Protein AF-A0A1E7NC83-F1 (afdb_monomer_lite)

pLDDT: mean 73.0, std 22.64, range [31.0, 98.38]

InterPro domains:
  IPR000209 Peptidase S8/S53 domain [PF00082] (1-55)
  IPR036852 Peptidase S8/S53 domain superfamily [G3DSA:3.40.50.200] (1-66)
  IPR036852 Peptidase S8/S53 domain superfamily [SSF52743] (1-64)

Foldseek 3Di:
DDDVVVLVVVLVVLLVVLCVLQVPAAPQLSQVLQLVQADADPVPDDPDDPPAHSHRGDSVSSNDDDCCSRVDDRDNPCCPPPVNPDDPDPDPDPPPPVDPPDDDDDDDDDDDDDDDDDCPVVVVVVVVVVVVVVVVVVVVVVVVVVVVVPDDDDDDDDD

Organism: Kitasatospora aureofaciens (NCBI:txid1894)

Secondary structure (DSSP, 8-state):
--SHHHHHHHHHHHHHHHHHH-TT--HHHHHHHHHHHPBPPTT---SSBTTTBT-B--HHHHHS--HHHHTS--S-TTTTSGGGG------SS--------PPPPPP--------TTSSHHHHHHHHHHHHHHHHHHHHHHHHHHHHTT------PPP-

Radius of gyration: 27.22 Å; chains: 1; bounding box: 58×79×66 Å

Sequence (159 aa):
MSGTSDATAYVSATAALIRSKYPNLSAGQVINRMIKSATPPANGTVVPNNHYGYGTVSPAKALDPNPAVDNGPKDNPLAKRPESKGTPHIDEDSDATDQPSVAPEAASGSGGGSDDTGQVIAAVAAGAVVLGASVAAVVTARRRKRAAAAVPPYGGPGQ

Structure (mmCIF, N/CA/C/O backbone):
data_AF-A0A1E7NC83-F1
#
_entry.id   AF-A0A1E7NC83-F1
#
loop_
_atom_site.group_PDB
_atom_site.id
_atom_site.type_symbol
_atom_site.label_atom_id
_atom_site.label_alt_id
_atom_site.label_comp_id
_atom_site.label_asym_id
_atom_site.label_entity_id
_atom_site.label_seq_id
_atom_site.pdbx_PDB_ins_code
_atom_site.Cartn_x
_atom_site.Cartn_y
_atom_site.Cartn_z
_atom_site.occupancy
_atom_site.B_iso_or_equiv
_atom_site.auth_seq_id
_atom_site.auth_comp_id
_atom_site.auth_asym_id
_atom_site.auth_atom_id
_atom_site.pdbx_PDB_model_num
ATOM 1 N N . MET A 1 1 ? -11.945 -6.395 -18.209 1.00 52.84 1 MET A N 1
ATOM 2 C CA . MET A 1 1 ? -11.584 -5.380 -17.202 1.00 52.84 1 MET A CA 1
ATOM 3 C C . MET A 1 1 ? -10.102 -5.539 -16.961 1.00 52.84 1 MET A C 1
ATOM 5 O O . MET A 1 1 ? -9.679 -6.549 -16.413 1.00 52.84 1 MET A O 1
ATOM 9 N N . SER A 1 2 ? -9.319 -4.682 -17.598 1.00 66.19 2 SER A N 1
ATOM 10 C CA . SER A 1 2 ? -7.863 -4.760 -17.595 1.00 66.19 2 SER A CA 1
ATOM 11 C C . SER A 1 2 ? -7.357 -3.371 -17.950 1.00 66.19 2 SER A C 1
ATOM 13 O O . SER A 1 2 ? -7.373 -2.983 -19.115 1.00 66.19 2 SER A O 1
ATOM 15 N N . GLY A 1 3 ? -6.999 -2.602 -16.926 1.00 83.94 3 GLY A N 1
ATOM 16 C CA . GLY A 1 3 ? -6.535 -1.226 -17.058 1.00 83.94 3 GLY A CA 1
ATOM 17 C C . GLY A 1 3 ? -6.003 -0.684 -15.734 1.00 83.94 3 GLY A C 1
ATOM 18 O O . GLY A 1 3 ? -6.209 -1.273 -14.671 1.00 83.94 3 GLY A O 1
ATOM 19 N N . THR A 1 4 ? -5.313 0.453 -15.788 1.00 87.38 4 THR A N 1
ATOM 20 C CA . THR A 1 4 ? -4.756 1.127 -14.602 1.00 87.38 4 THR A CA 1
ATOM 21 C C . THR A 1 4 ? -5.839 1.615 -13.634 1.00 87.38 4 THR A C 1
ATOM 23 O O . THR A 1 4 ? -5.553 1.791 -12.450 1.00 87.38 4 THR A O 1
ATOM 26 N N . SER A 1 5 ? -7.087 1.756 -14.089 1.00 91.44 5 SER A N 1
ATOM 27 C CA . SER A 1 5 ? -8.250 2.077 -13.252 1.00 91.44 5 SER A CA 1
ATOM 28 C C . SER A 1 5 ? -8.534 0.989 -12.212 1.00 91.44 5 SER A C 1
ATOM 30 O O . SER A 1 5 ? -8.658 1.297 -11.027 1.00 91.44 5 SER A O 1
ATOM 32 N N . ASP A 1 6 ? -8.534 -0.287 -12.615 1.00 90.44 6 ASP A N 1
ATOM 33 C CA . ASP A 1 6 ? -8.734 -1.411 -11.688 1.00 90.44 6 ASP A CA 1
ATOM 34 C C . ASP A 1 6 ? -7.592 -1.459 -10.661 1.00 90.44 6 ASP A C 1
ATOM 36 O O . ASP A 1 6 ? -7.820 -1.592 -9.459 1.00 90.44 6 ASP A O 1
ATOM 40 N N . ALA A 1 7 ? -6.346 -1.266 -11.115 1.00 91.50 7 ALA A N 1
ATOM 41 C CA . ALA A 1 7 ? -5.183 -1.186 -10.231 1.00 91.50 7 ALA A CA 1
ATOM 42 C C . ALA A 1 7 ? -5.302 -0.025 -9.228 1.00 91.50 7 ALA A C 1
ATOM 44 O O . ALA A 1 7 ? -5.014 -0.199 -8.042 1.00 91.50 7 ALA A O 1
ATOM 45 N N . THR A 1 8 ? -5.779 1.137 -9.678 1.00 94.31 8 THR A N 1
ATOM 46 C CA . THR A 1 8 ? -6.029 2.305 -8.822 1.00 94.31 8 THR A CA 1
ATOM 47 C C . THR A 1 8 ? -7.054 1.989 -7.738 1.00 94.31 8 THR A C 1
ATOM 49 O O . THR A 1 8 ? -6.835 2.340 -6.578 1.00 94.31 8 THR A O 1
ATOM 52 N N . ALA A 1 9 ? -8.129 1.267 -8.067 1.00 94.56 9 ALA A N 1
ATOM 53 C CA . ALA A 1 9 ? -9.117 0.839 -7.080 1.00 94.56 9 ALA A CA 1
ATOM 54 C C . ALA A 1 9 ? -8.486 -0.040 -5.981 1.00 94.56 9 ALA A C 1
ATOM 56 O O . ALA A 1 9 ? -8.694 0.217 -4.793 1.00 94.56 9 ALA A O 1
ATOM 57 N N . TYR A 1 10 ? -7.638 -1.011 -6.347 1.00 95.19 10 TYR A N 1
ATOM 58 C CA . TYR A 1 10 ? -6.921 -1.853 -5.374 1.00 95.19 10 TYR A CA 1
ATOM 59 C C . TYR A 1 10 ? -5.955 -1.059 -4.483 1.00 95.19 10 TYR A C 1
ATOM 61 O O . TYR A 1 10 ? -5.874 -1.290 -3.271 1.00 95.19 10 TYR A O 1
ATOM 69 N N . VAL A 1 11 ? -5.218 -0.112 -5.063 1.00 96.50 11 VAL A N 1
ATOM 70 C CA . VAL A 1 11 ? -4.290 0.761 -4.329 1.00 96.50 11 VAL A CA 1
ATOM 71 C C . VAL A 1 11 ? -5.059 1.648 -3.342 1.00 96.50 11 VAL A C 1
ATOM 73 O O . VAL A 1 11 ? -4.684 1.714 -2.169 1.00 96.50 11 VAL A O 1
ATOM 76 N N . SER A 1 12 ? -6.173 2.248 -3.765 1.00 97.44 12 SER A N 1
ATOM 77 C CA . SER A 1 12 ? -7.044 3.071 -2.914 1.00 97.44 12 SER A CA 1
ATOM 78 C C . SER A 1 12 ? -7.675 2.270 -1.775 1.00 97.44 12 SER A C 1
ATOM 80 O O . SER A 1 12 ? -7.647 2.709 -0.624 1.00 97.44 12 SER A O 1
ATOM 82 N N . ALA A 1 13 ? -8.162 1.057 -2.055 1.00 97.62 13 ALA A N 1
ATOM 83 C CA . ALA A 1 13 ? -8.666 0.149 -1.026 1.00 97.62 13 ALA A CA 1
ATOM 84 C C . ALA A 1 13 ? -7.579 -0.185 0.009 1.00 97.62 13 ALA A C 1
ATOM 86 O O . ALA A 1 13 ? -7.826 -0.167 1.215 1.00 97.62 13 ALA A O 1
ATOM 87 N N . THR A 1 14 ? -6.343 -0.414 -0.441 1.00 98.00 14 THR A N 1
ATOM 88 C CA . THR A 1 14 ? -5.207 -0.665 0.455 1.00 98.00 14 THR A CA 1
ATOM 89 C C . THR A 1 14 ? -4.900 0.545 1.337 1.00 98.00 14 THR A C 1
ATOM 91 O O . THR A 1 14 ? -4.715 0.395 2.545 1.00 98.00 14 THR A O 1
ATOM 94 N N . ALA A 1 15 ? -4.885 1.752 0.768 1.00 98.06 15 ALA A N 1
ATOM 95 C CA . ALA A 1 15 ? -4.681 2.981 1.531 1.00 98.06 15 ALA A CA 1
ATOM 96 C C . ALA A 1 15 ? -5.776 3.179 2.596 1.00 98.06 15 ALA A C 1
ATOM 98 O O . ALA A 1 15 ? -5.470 3.543 3.735 1.00 98.06 15 ALA A O 1
ATOM 99 N N . ALA A 1 16 ? -7.033 2.874 2.259 1.00 98.38 16 ALA A N 1
ATOM 100 C CA . ALA A 1 16 ? -8.150 2.916 3.200 1.00 98.38 16 ALA A CA 1
ATOM 101 C C . ALA A 1 16 ? -7.972 1.914 4.354 1.00 98.38 16 ALA A C 1
ATOM 103 O O . ALA A 1 16 ? -8.149 2.282 5.515 1.00 98.38 16 ALA A O 1
ATOM 104 N N . LEU A 1 17 ? -7.539 0.680 4.064 1.00 98.19 17 LEU A N 1
ATOM 105 C CA . LEU A 1 17 ? -7.242 -0.328 5.090 1.00 98.19 17 LEU A CA 1
ATOM 106 C C . LEU A 1 17 ? -6.129 0.127 6.041 1.00 98.19 17 LEU A C 1
ATOM 108 O O . LEU A 1 17 ? -6.264 0.003 7.260 1.00 98.19 17 LEU A O 1
ATOM 112 N N . ILE A 1 18 ? -5.044 0.693 5.504 1.00 97.88 18 ILE A N 1
ATOM 113 C CA . ILE A 1 18 ? -3.952 1.240 6.320 1.00 97.88 18 ILE A CA 1
ATOM 114 C C . ILE A 1 18 ? -4.487 2.347 7.225 1.00 97.88 18 ILE A C 1
ATOM 116 O O . ILE A 1 18 ? -4.222 2.328 8.424 1.00 97.88 18 ILE A O 1
ATOM 120 N N . ARG A 1 19 ? -5.270 3.284 6.681 1.00 97.62 19 ARG A N 1
ATOM 121 C CA . ARG A 1 19 ? -5.822 4.403 7.452 1.00 97.62 19 ARG A CA 1
ATOM 122 C C . ARG A 1 19 ? -6.832 3.947 8.507 1.00 97.62 19 ARG A C 1
ATOM 124 O O . ARG A 1 19 ? -6.890 4.544 9.575 1.00 97.62 19 ARG A O 1
ATOM 131 N N . SER A 1 20 ? -7.567 2.864 8.252 1.00 98.00 20 SER A N 1
ATOM 132 C CA . SER A 1 20 ? -8.463 2.247 9.235 1.00 98.00 20 SER A CA 1
ATOM 133 C C . SER A 1 20 ? -7.704 1.604 10.398 1.00 98.00 20 SER A C 1
ATOM 135 O O . SER A 1 20 ? -8.149 1.718 11.537 1.00 98.00 20 SER A O 1
ATOM 137 N N . LYS A 1 21 ? -6.576 0.931 10.136 1.00 97.50 21 LYS A N 1
ATOM 138 C CA . LYS A 1 21 ? -5.764 0.285 11.184 1.00 97.50 21 LYS A CA 1
ATOM 139 C C . LYS A 1 21 ? -4.854 1.274 11.920 1.00 97.50 21 LYS A C 1
ATOM 141 O O . LYS A 1 21 ? -4.589 1.102 13.107 1.00 97.50 21 LYS A O 1
ATOM 146 N N . TYR A 1 22 ? -4.385 2.302 11.220 1.00 97.00 22 TYR A N 1
ATOM 147 C CA . TYR A 1 22 ? -3.428 3.290 11.707 1.00 97.00 22 TYR A CA 1
ATOM 148 C C . TYR A 1 22 ? -3.961 4.720 11.498 1.00 97.00 22 TYR A C 1
ATOM 150 O O . TYR A 1 22 ? -3.440 5.465 10.663 1.00 97.00 22 TYR A O 1
ATOM 158 N N . PRO A 1 23 ? -4.991 5.139 12.258 1.00 96.88 23 PRO A N 1
ATOM 159 C CA . PRO A 1 23 ? -5.713 6.394 12.013 1.00 96.88 23 PRO A CA 1
ATOM 160 C C . PRO A 1 23 ? -4.872 7.660 12.224 1.00 96.88 23 PRO A C 1
ATOM 162 O O . PRO A 1 23 ? -5.201 8.712 11.683 1.00 96.88 23 PRO A O 1
ATOM 165 N N . ASN A 1 24 ? -3.777 7.559 12.980 1.00 96.00 24 ASN A N 1
ATOM 166 C CA . ASN A 1 24 ? -2.908 8.689 13.316 1.00 96.00 24 ASN A CA 1
ATOM 167 C C . ASN A 1 24 ? -1.775 8.921 12.301 1.00 96.00 24 ASN A C 1
ATOM 169 O O . ASN A 1 24 ? -1.008 9.872 12.458 1.00 96.00 24 ASN A O 1
ATOM 173 N N . LEU A 1 25 ? -1.628 8.058 11.289 1.00 97.00 25 LEU A N 1
ATOM 174 C CA . LEU A 1 25 ? -0.599 8.242 10.268 1.00 97.00 25 LEU A CA 1
ATOM 175 C C . LEU A 1 25 ? -0.954 9.405 9.343 1.00 97.00 25 LEU A C 1
ATOM 177 O O . LEU A 1 25 ? -2.081 9.546 8.869 1.00 97.00 25 LEU A O 1
ATOM 181 N N . SER A 1 26 ? 0.054 10.215 9.035 1.00 97.44 26 SER A N 1
ATOM 182 C CA . SER A 1 26 ? -0.031 11.214 7.970 1.00 97.44 26 SER A CA 1
ATOM 183 C C . SER A 1 26 ? -0.135 10.556 6.589 1.00 97.44 26 SER A C 1
ATOM 185 O O . SER A 1 26 ? 0.277 9.411 6.391 1.00 97.44 26 SER A O 1
ATOM 187 N N . ALA A 1 27 ? -0.615 11.305 5.592 1.00 96.81 27 ALA A N 1
ATOM 188 C CA . ALA A 1 27 ? -0.671 10.823 4.211 1.00 96.81 27 ALA A CA 1
ATOM 189 C C . ALA A 1 27 ? 0.715 10.405 3.679 1.00 96.81 27 ALA A C 1
ATOM 191 O O . ALA A 1 27 ? 0.830 9.374 3.020 1.00 96.81 27 ALA A O 1
ATOM 192 N N . GLY A 1 28 ? 1.778 11.149 4.015 1.00 96.88 28 GLY A N 1
ATOM 193 C CA . GLY A 1 28 ? 3.144 10.789 3.631 1.00 96.88 28 GLY A CA 1
ATOM 194 C C . GLY A 1 28 ? 3.612 9.475 4.255 1.00 96.88 28 GLY A C 1
ATOM 195 O O . GLY A 1 28 ? 4.221 8.655 3.568 1.00 96.88 28 GLY A O 1
ATOM 196 N N . GLN A 1 29 ? 3.241 9.209 5.511 1.00 97.62 29 GLN A N 1
ATOM 197 C CA . GLN A 1 29 ? 3.519 7.928 6.167 1.00 97.62 29 GLN A CA 1
ATOM 198 C C . GLN A 1 29 ? 2.723 6.773 5.552 1.00 97.62 29 GLN A C 1
ATOM 200 O O . GLN A 1 29 ? 3.292 5.704 5.348 1.00 97.62 29 GLN A O 1
ATOM 205 N N . VAL A 1 30 ? 1.451 6.979 5.187 1.00 97.88 30 VAL A N 1
ATOM 206 C CA . VAL A 1 30 ? 0.654 5.968 4.464 1.00 97.88 30 VAL A CA 1
ATOM 207 C C . VAL A 1 30 ? 1.312 5.622 3.124 1.00 97.88 30 VAL A C 1
ATOM 209 O O . VAL A 1 30 ? 1.528 4.446 2.832 1.00 97.88 30 VAL A O 1
ATOM 212 N N . ILE A 1 31 ? 1.719 6.631 2.347 1.00 96.88 31 ILE A N 1
ATOM 213 C CA . ILE A 1 31 ? 2.432 6.443 1.074 1.00 96.88 31 ILE A CA 1
ATOM 214 C C . ILE A 1 31 ? 3.749 5.687 1.298 1.00 96.88 31 ILE A C 1
ATOM 216 O O . ILE A 1 31 ? 4.024 4.698 0.619 1.00 96.88 31 ILE A O 1
ATOM 220 N N . ASN A 1 32 ? 4.554 6.104 2.278 1.00 96.88 32 ASN A N 1
ATOM 221 C CA . ASN A 1 32 ? 5.828 5.458 2.594 1.00 96.88 32 ASN A CA 1
ATOM 222 C C . ASN A 1 32 ? 5.638 3.991 3.010 1.00 96.88 32 ASN A C 1
ATOM 224 O O . ASN A 1 32 ? 6.411 3.117 2.622 1.00 96.88 32 ASN A O 1
ATOM 228 N N . ARG A 1 33 ? 4.566 3.694 3.747 1.00 97.31 33 ARG A N 1
ATOM 229 C CA . ARG A 1 33 ? 4.216 2.339 4.170 1.00 97.31 33 ARG A CA 1
ATOM 230 C C . ARG A 1 33 ? 3.862 1.451 2.983 1.00 97.31 33 ARG A C 1
ATOM 232 O O . ARG A 1 33 ? 4.344 0.322 2.911 1.00 97.31 33 ARG A O 1
ATOM 239 N N . MET A 1 34 ? 3.099 1.969 2.021 1.00 97.56 34 MET A N 1
ATOM 240 C CA . MET A 1 34 ? 2.798 1.268 0.767 1.00 97.56 34 MET A CA 1
ATOM 241 C C . MET A 1 34 ? 4.060 1.044 -0.078 1.00 97.56 34 MET A C 1
ATOM 243 O O . MET A 1 34 ? 4.257 -0.049 -0.596 1.00 97.56 34 MET A O 1
ATOM 247 N N . ILE A 1 35 ? 4.958 2.031 -0.150 1.00 96.25 35 ILE A N 1
ATOM 248 C CA . ILE A 1 35 ? 6.241 1.916 -0.863 1.00 96.25 35 ILE A CA 1
ATOM 249 C C . ILE A 1 35 ? 7.139 0.843 -0.237 1.00 96.25 35 ILE A C 1
ATOM 251 O O . ILE A 1 35 ? 7.668 -0.011 -0.940 1.00 96.25 35 ILE A O 1
ATOM 255 N N . LYS A 1 36 ? 7.322 0.870 1.088 1.00 96.31 36 LYS A N 1
ATOM 256 C CA . LYS A 1 36 ? 8.228 -0.046 1.803 1.00 96.31 36 LYS A CA 1
ATOM 257 C C . LYS A 1 36 ? 7.715 -1.483 1.871 1.00 96.31 36 LYS A C 1
ATOM 259 O O . LYS A 1 36 ? 8.510 -2.393 2.080 1.00 96.31 36 LYS A O 1
ATOM 264 N N . SER A 1 37 ? 6.409 -1.681 1.716 1.00 96.56 37 SER A N 1
ATOM 265 C CA . SER A 1 37 ? 5.772 -3.002 1.685 1.00 96.56 37 SER A CA 1
ATOM 266 C C . SER A 1 37 ? 5.562 -3.546 0.269 1.00 96.56 37 SER A C 1
ATOM 268 O O . SER A 1 37 ? 5.178 -4.710 0.118 1.00 96.56 37 SER A O 1
ATOM 270 N N . ALA A 1 38 ? 5.822 -2.736 -0.763 1.00 96.38 38 ALA A N 1
ATOM 271 C CA . ALA A 1 38 ? 5.702 -3.156 -2.148 1.00 96.38 38 ALA A CA 1
ATOM 272 C C . ALA A 1 38 ? 6.599 -4.369 -2.428 1.00 96.38 38 ALA A C 1
ATOM 274 O O . ALA A 1 38 ? 7.723 -4.481 -1.933 1.00 96.38 38 ALA A O 1
ATOM 275 N N . THR A 1 39 ? 6.076 -5.314 -3.205 1.00 95.75 39 THR A N 1
ATOM 276 C CA . THR A 1 39 ? 6.813 -6.521 -3.580 1.00 95.75 39 THR A CA 1
ATOM 277 C C . THR A 1 39 ? 7.409 -6.332 -4.974 1.00 95.75 39 THR A C 1
ATOM 279 O O . THR A 1 39 ? 6.667 -5.991 -5.902 1.00 95.75 39 THR A O 1
ATOM 282 N N . PRO A 1 40 ? 8.729 -6.525 -5.146 1.00 93.56 40 PRO A N 1
ATOM 283 C CA . PRO A 1 40 ? 9.356 -6.433 -6.455 1.00 93.56 40 PRO A CA 1
ATOM 284 C C . PRO A 1 40 ? 8.774 -7.489 -7.407 1.00 93.56 40 PRO A C 1
ATOM 286 O O . PRO A 1 40 ? 8.305 -8.539 -6.958 1.00 93.56 40 PRO A O 1
ATOM 289 N N . PRO A 1 41 ? 8.777 -7.222 -8.719 1.00 91.38 41 PRO A N 1
ATOM 290 C CA . PRO A 1 41 ? 8.244 -8.160 -9.696 1.00 91.38 41 PRO A CA 1
ATOM 291 C C . PRO A 1 41 ? 9.052 -9.468 -9.704 1.00 91.38 41 PRO A C 1
ATOM 293 O O . PRO A 1 41 ? 10.276 -9.473 -9.570 1.00 91.38 41 PRO A O 1
ATOM 296 N N . ALA A 1 42 ? 8.358 -10.593 -9.898 1.00 89.88 42 ALA A N 1
ATOM 297 C CA . ALA A 1 42 ? 8.959 -11.931 -9.856 1.00 89.88 42 ALA A CA 1
ATOM 298 C C . ALA A 1 42 ? 9.983 -12.189 -10.978 1.00 89.88 42 ALA A C 1
ATOM 300 O O . ALA A 1 42 ? 10.791 -13.105 -10.879 1.00 89.88 42 ALA A O 1
ATOM 301 N N . ASN A 1 43 ? 9.972 -11.368 -12.031 1.00 88.75 43 ASN A N 1
ATOM 302 C CA . ASN A 1 43 ? 10.918 -11.438 -13.145 1.00 88.75 43 ASN A CA 1
ATOM 303 C C . ASN A 1 43 ? 12.315 -10.875 -12.809 1.00 88.75 43 ASN A C 1
ATOM 305 O O . ASN A 1 43 ? 13.155 -10.778 -13.698 1.00 88.75 43 ASN A O 1
ATOM 309 N N . GLY A 1 44 ? 12.558 -10.466 -11.558 1.00 87.56 44 GLY A N 1
ATOM 310 C CA . GLY A 1 44 ? 13.860 -9.975 -11.104 1.00 87.56 44 GLY A CA 1
ATOM 311 C C . GLY A 1 44 ? 14.191 -8.548 -11.545 1.00 87.56 44 GLY A C 1
ATOM 312 O O . GLY A 1 44 ? 15.322 -8.105 -11.356 1.00 87.56 44 GLY A O 1
ATOM 313 N N . THR A 1 45 ? 13.231 -7.809 -12.114 1.00 92.69 45 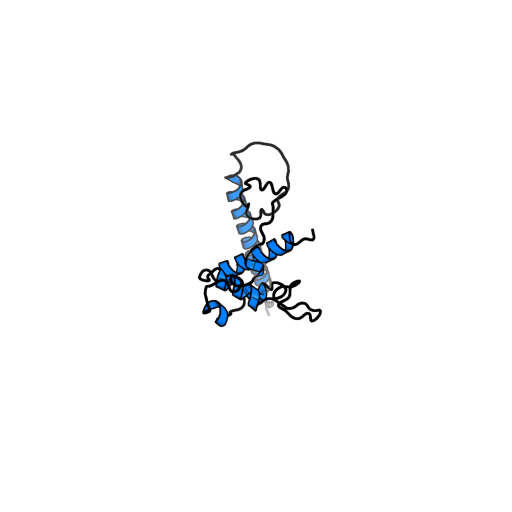THR A N 1
ATOM 314 C CA . THR A 1 45 ? 13.457 -6.408 -12.493 1.00 92.69 45 THR A CA 1
ATOM 315 C C . THR A 1 45 ? 13.787 -5.576 -11.255 1.00 92.69 45 THR A C 1
ATOM 317 O O . THR A 1 45 ? 13.047 -5.582 -10.269 1.00 92.69 45 THR A O 1
ATOM 320 N N . VAL A 1 46 ? 14.880 -4.818 -11.326 1.00 92.75 46 VAL A N 1
ATOM 321 C CA . VAL A 1 46 ? 15.309 -3.923 -10.247 1.00 92.75 46 VAL A CA 1
ATOM 322 C C . VAL A 1 46 ? 14.305 -2.782 -10.081 1.00 92.75 46 VAL A C 1
ATOM 324 O O . VAL A 1 46 ? 13.897 -2.153 -11.056 1.00 92.75 46 VAL A O 1
ATOM 327 N N . VAL A 1 47 ? 13.914 -2.508 -8.837 1.00 91.50 47 VAL A N 1
ATOM 328 C CA . VAL A 1 47 ? 13.041 -1.393 -8.445 1.00 91.50 47 VAL A CA 1
ATOM 329 C C . VAL A 1 47 ? 13.823 -0.392 -7.570 1.00 91.50 47 VAL A C 1
ATOM 331 O O . VAL A 1 47 ? 14.700 -0.819 -6.818 1.00 91.50 47 VAL A O 1
ATOM 334 N N . PRO A 1 48 ? 13.515 0.920 -7.617 1.00 92.00 48 PRO A N 1
ATOM 335 C CA . PRO A 1 48 ? 12.437 1.517 -8.393 1.00 92.00 48 PRO A CA 1
ATOM 336 C C . PRO A 1 48 ? 12.747 1.688 -9.889 1.00 92.00 48 PRO A C 1
ATOM 338 O O . PRO A 1 48 ? 13.881 1.971 -10.258 1.00 92.00 48 PRO A O 1
ATOM 341 N N . ASN A 1 49 ? 11.735 1.544 -10.752 1.00 90.88 49 ASN A N 1
ATOM 342 C CA . ASN A 1 49 ? 11.851 1.778 -12.201 1.00 90.88 49 ASN A CA 1
ATOM 343 C C . ASN A 1 49 ? 10.568 2.404 -12.793 1.00 90.88 49 ASN A C 1
ATOM 345 O O . ASN A 1 49 ? 9.563 2.540 -12.096 1.00 90.88 49 ASN A O 1
ATOM 349 N N . ASN A 1 50 ? 10.593 2.779 -14.078 1.00 89.88 50 ASN A N 1
ATOM 350 C CA . ASN A 1 50 ? 9.479 3.480 -14.735 1.00 89.88 50 ASN A CA 1
ATOM 351 C C . ASN A 1 50 ? 8.236 2.606 -15.002 1.00 89.88 50 ASN A C 1
ATOM 353 O O . ASN A 1 50 ? 7.164 3.137 -15.256 1.00 89.88 50 ASN A O 1
ATOM 357 N N . HIS A 1 51 ? 8.364 1.277 -14.960 1.00 90.00 51 HIS A N 1
ATOM 358 C CA . HIS A 1 51 ? 7.262 0.355 -15.250 1.00 90.00 51 HIS A CA 1
ATOM 359 C C . HIS A 1 51 ? 6.558 -0.139 -13.979 1.00 90.00 51 HIS A C 1
ATOM 361 O O . HIS A 1 51 ? 5.336 -0.210 -13.924 1.00 90.00 51 HIS A O 1
ATOM 367 N N . TYR A 1 52 ? 7.326 -0.458 -12.938 1.00 91.81 52 TYR A N 1
ATOM 368 C CA . TYR A 1 52 ? 6.826 -1.020 -11.683 1.00 91.81 52 TYR A CA 1
ATOM 369 C C . TYR A 1 52 ? 6.837 -0.027 -10.522 1.00 91.81 52 TYR A C 1
ATOM 371 O O . TYR A 1 52 ? 6.377 -0.368 -9.433 1.00 91.81 52 TYR A O 1
ATOM 379 N N . GLY A 1 53 ? 7.391 1.177 -10.692 1.00 93.00 53 GLY A N 1
ATOM 380 C CA . GLY A 1 53 ? 7.649 2.063 -9.562 1.00 93.00 53 GLY A CA 1
ATOM 381 C C . GLY A 1 53 ? 8.466 1.310 -8.516 1.00 93.00 53 GLY A C 1
ATOM 382 O O . GLY A 1 53 ? 9.495 0.737 -8.852 1.00 93.00 53 GLY A O 1
ATOM 383 N N . TYR A 1 54 ? 7.973 1.244 -7.279 1.00 94.75 54 TYR A N 1
ATOM 384 C CA . TYR A 1 54 ? 8.600 0.501 -6.177 1.00 94.75 54 TYR A CA 1
ATOM 385 C C . TYR A 1 54 ? 8.219 -0.990 -6.111 1.00 94.75 54 TYR A C 1
ATOM 387 O O . TYR A 1 54 ? 8.700 -1.702 -5.234 1.00 94.75 54 TYR A O 1
ATOM 395 N N . GLY A 1 55 ? 7.377 -1.471 -7.024 1.00 95.12 55 GLY A N 1
ATOM 396 C CA . GLY A 1 55 ? 6.849 -2.831 -7.043 1.00 95.12 55 GLY A CA 1
ATOM 397 C C . GLY A 1 55 ? 5.324 -2.866 -6.944 1.00 95.12 55 GLY A C 1
ATOM 398 O O . GLY A 1 55 ? 4.642 -1.846 -7.014 1.00 95.12 55 GLY A O 1
ATOM 399 N N . THR A 1 56 ? 4.784 -4.067 -6.762 1.00 95.25 56 THR A N 1
ATOM 400 C CA . THR A 1 56 ? 3.338 -4.302 -6.645 1.00 95.25 56 THR A CA 1
ATOM 401 C C . THR A 1 56 ? 2.873 -4.069 -5.211 1.00 95.25 56 THR A C 1
ATOM 403 O O . THR A 1 56 ? 3.545 -4.491 -4.265 1.00 95.25 56 THR A O 1
ATOM 406 N N . VAL A 1 57 ? 1.713 -3.430 -5.036 1.00 95.69 57 VAL A N 1
ATOM 407 C CA . VAL A 1 57 ? 1.109 -3.213 -3.713 1.00 95.69 57 VAL A CA 1
ATOM 408 C C . VAL A 1 57 ? 0.892 -4.546 -2.984 1.00 95.69 57 VAL A C 1
ATOM 410 O O . VAL A 1 57 ? 0.440 -5.525 -3.574 1.00 95.69 57 VAL A O 1
ATOM 413 N N . SER A 1 58 ? 1.218 -4.596 -1.691 1.00 96.56 58 SER A N 1
ATOM 414 C CA . SER A 1 58 ? 1.013 -5.779 -0.847 1.00 96.56 58 SER A CA 1
ATOM 415 C C . SER A 1 58 ? 0.214 -5.393 0.400 1.00 96.56 58 SER A C 1
ATOM 417 O O . SER A 1 58 ? 0.807 -4.950 1.384 1.00 96.56 58 SER A O 1
ATOM 419 N N . PRO A 1 59 ? -1.126 -5.542 0.392 1.00 96.12 59 PRO A N 1
ATOM 420 C CA . PRO A 1 59 ? -1.969 -5.124 1.513 1.00 96.12 59 PRO A CA 1
ATOM 421 C C . PRO A 1 59 ? -1.598 -5.807 2.831 1.00 96.12 59 PRO A C 1
ATOM 423 O O . PRO A 1 59 ? -1.541 -5.151 3.865 1.00 96.12 59 PRO A O 1
ATOM 426 N N . ALA A 1 60 ? -1.281 -7.106 2.788 1.00 96.62 60 ALA A N 1
ATOM 427 C CA . ALA A 1 60 ? -0.865 -7.866 3.965 1.00 96.62 60 ALA A CA 1
ATOM 428 C C . ALA A 1 60 ? 0.406 -7.274 4.597 1.00 96.62 60 ALA A C 1
ATOM 430 O O . ALA A 1 60 ? 0.375 -6.865 5.755 1.00 96.62 60 ALA A O 1
ATOM 431 N N . LYS A 1 61 ? 1.478 -7.101 3.808 1.00 96.94 61 LYS A N 1
ATOM 432 C CA . LYS A 1 61 ? 2.728 -6.485 4.287 1.00 96.94 61 LYS A CA 1
ATOM 433 C C . LYS A 1 61 ? 2.538 -5.029 4.705 1.00 96.94 61 LYS A C 1
ATOM 435 O O . LYS A 1 61 ? 3.190 -4.557 5.629 1.00 96.94 61 LYS A O 1
ATOM 440 N N . ALA A 1 62 ? 1.646 -4.299 4.039 1.00 96.50 62 ALA A N 1
ATOM 441 C CA . ALA A 1 62 ? 1.328 -2.926 4.401 1.00 96.50 62 ALA A CA 1
ATOM 442 C C . ALA A 1 62 ? 0.579 -2.837 5.738 1.00 96.50 62 ALA A C 1
ATOM 444 O O . ALA A 1 62 ? 0.615 -1.799 6.391 1.00 96.50 62 ALA A O 1
ATOM 445 N N . LEU A 1 63 ? -0.086 -3.900 6.188 1.00 96.94 63 LEU A N 1
ATOM 446 C CA . LEU A 1 63 ? -0.767 -3.953 7.481 1.00 96.94 63 LEU A CA 1
ATOM 447 C C . LEU A 1 63 ? 0.133 -4.480 8.608 1.00 96.94 63 LEU A C 1
ATOM 449 O O . LEU A 1 63 ? -0.266 -4.379 9.767 1.00 96.94 63 LEU A O 1
ATOM 453 N N . ASP A 1 64 ? 1.329 -4.990 8.312 1.00 97.06 64 ASP A N 1
ATOM 454 C CA . ASP A 1 64 ? 2.268 -5.488 9.324 1.00 97.06 64 ASP A CA 1
ATOM 455 C C . ASP A 1 64 ? 2.987 -4.344 10.053 1.00 97.06 64 ASP A C 1
ATOM 457 O O . ASP A 1 64 ? 3.410 -3.390 9.402 1.00 97.06 64 ASP A O 1
ATOM 461 N N . PRO A 1 65 ? 3.153 -4.387 11.389 1.00 94.31 65 PRO A N 1
ATOM 462 C CA . PRO A 1 65 ? 3.792 -3.310 12.150 1.00 94.31 65 PRO A CA 1
ATOM 463 C C . PRO A 1 65 ? 5.117 -2.838 11.534 1.00 94.31 65 PRO A C 1
ATOM 465 O O . PRO A 1 65 ? 6.000 -3.646 11.253 1.00 94.31 65 PRO A O 1
ATOM 468 N N . ASN A 1 66 ? 5.268 -1.524 11.339 1.00 93.50 66 ASN A N 1
ATOM 469 C CA . ASN A 1 66 ? 6.465 -0.946 10.730 1.00 93.50 66 ASN A CA 1
ATOM 470 C C . ASN A 1 66 ? 6.875 0.334 11.476 1.00 93.50 66 ASN A C 1
ATOM 472 O O . ASN A 1 66 ? 6.663 1.444 10.980 1.00 93.50 66 ASN A O 1
ATOM 476 N N . PRO A 1 67 ? 7.487 0.198 12.667 1.00 91.38 67 PRO A N 1
ATOM 477 C CA . PRO A 1 67 ? 7.810 1.337 13.522 1.00 91.38 67 PRO A CA 1
ATOM 478 C C . PRO A 1 67 ? 8.785 2.327 12.872 1.00 91.38 67 PRO A C 1
ATOM 480 O O . PRO A 1 67 ? 8.789 3.498 13.243 1.00 91.38 67 PRO A O 1
ATOM 483 N N . ALA A 1 68 ? 9.586 1.888 11.894 1.00 90.94 68 ALA A N 1
ATOM 484 C CA . ALA A 1 68 ? 10.486 2.764 11.148 1.00 90.94 68 ALA A CA 1
ATOM 485 C C . ALA A 1 68 ? 9.729 3.759 10.252 1.00 90.94 68 ALA A C 1
ATOM 487 O O . ALA A 1 68 ? 10.180 4.886 10.061 1.00 90.94 68 ALA A O 1
ATOM 488 N N . VAL A 1 69 ? 8.576 3.358 9.707 1.00 92.00 69 VAL A N 1
ATOM 489 C CA . VAL A 1 69 ? 7.704 4.248 8.928 1.00 92.00 69 VAL A CA 1
ATOM 490 C C . VAL A 1 69 ? 6.757 5.014 9.846 1.00 92.00 69 VAL A C 1
ATOM 492 O O . VAL A 1 69 ? 6.596 6.223 9.685 1.00 92.00 69 VAL A O 1
ATOM 495 N N . ASP A 1 70 ? 6.177 4.333 10.834 1.00 92.81 70 ASP A N 1
ATOM 496 C CA . ASP A 1 70 ? 5.144 4.896 11.708 1.00 92.81 70 ASP A CA 1
ATOM 497 C C . ASP A 1 70 ? 5.689 6.045 12.582 1.00 92.81 70 ASP A C 1
ATOM 499 O O . ASP A 1 70 ? 4.989 7.029 12.819 1.00 92.81 70 ASP A O 1
ATOM 503 N N . ASN A 1 71 ? 6.967 5.974 12.980 1.00 93.62 71 ASN A N 1
ATOM 504 C CA . ASN A 1 71 ? 7.680 7.048 13.689 1.00 93.62 71 ASN A CA 1
ATOM 505 C C . ASN A 1 71 ? 8.580 7.893 12.765 1.00 93.62 71 ASN A C 1
ATOM 507 O O . ASN A 1 71 ? 9.335 8.742 13.238 1.00 93.62 71 ASN A O 1
ATOM 511 N N . GLY A 1 72 ? 8.547 7.629 11.456 1.00 92.81 72 GLY A N 1
ATOM 512 C CA . GLY A 1 72 ? 9.370 8.307 10.459 1.00 92.81 72 GLY A CA 1
ATOM 513 C C . GLY A 1 72 ? 8.809 9.667 10.016 1.00 92.81 72 GLY A C 1
ATOM 514 O O . GLY A 1 72 ? 7.815 10.151 10.566 1.00 92.81 72 GLY A O 1
ATOM 515 N N . PRO A 1 73 ? 9.423 10.289 8.991 1.00 95.44 73 PRO A N 1
ATOM 516 C CA . PRO A 1 73 ? 8.969 11.563 8.437 1.00 95.44 73 PRO A CA 1
ATOM 517 C C . PRO A 1 73 ? 7.502 11.524 7.990 1.00 95.44 73 PRO A C 1
ATOM 519 O O . PRO A 1 73 ? 7.053 10.546 7.391 1.00 95.44 73 PRO A O 1
ATOM 522 N N . LYS A 1 74 ? 6.771 12.614 8.254 1.00 96.31 74 LYS A N 1
ATOM 523 C CA . LYS A 1 74 ? 5.357 12.774 7.866 1.00 96.31 74 LYS A CA 1
ATOM 524 C C . LYS A 1 74 ? 5.166 13.226 6.417 1.00 96.31 74 LYS A C 1
ATOM 526 O O . LYS A 1 74 ? 4.070 13.115 5.870 1.00 96.31 74 LYS A O 1
ATOM 531 N N . ASP A 1 75 ? 6.226 13.737 5.802 1.00 95.56 75 ASP A N 1
ATOM 532 C CA . ASP A 1 75 ? 6.198 14.260 4.441 1.00 95.56 75 ASP A CA 1
ATOM 533 C C . ASP A 1 75 ? 6.052 13.149 3.399 1.00 95.56 75 ASP A C 1
ATOM 535 O O . ASP A 1 75 ? 6.487 12.013 3.595 1.00 95.56 75 ASP A O 1
ATOM 539 N N . ASN A 1 76 ? 5.455 13.484 2.252 1.00 94.19 76 ASN A N 1
ATOM 540 C CA . ASN A 1 76 ? 5.350 12.556 1.132 1.00 94.19 76 ASN A CA 1
ATOM 541 C C . ASN A 1 76 ? 6.746 12.301 0.518 1.00 94.19 76 ASN A C 1
ATOM 543 O O . ASN A 1 76 ? 7.325 13.226 -0.065 1.00 94.19 76 ASN A O 1
ATOM 547 N N . PRO A 1 77 ? 7.273 11.058 0.559 1.00 92.69 77 PRO A N 1
ATOM 548 C CA . PRO A 1 77 ? 8.602 10.740 0.029 1.00 92.69 77 PRO A CA 1
ATOM 549 C C . PRO A 1 77 ? 8.709 10.908 -1.496 1.00 92.69 77 PRO A C 1
ATOM 551 O O . PRO A 1 77 ? 9.813 10.960 -2.033 1.00 92.69 77 PRO A O 1
ATOM 554 N N . LEU A 1 78 ? 7.582 11.016 -2.204 1.00 92.31 78 LEU A N 1
ATOM 555 C CA . LEU A 1 78 ? 7.530 11.175 -3.656 1.00 92.31 78 LEU A CA 1
ATOM 556 C C . LEU A 1 78 ? 7.488 12.641 -4.107 1.00 92.31 78 LEU A C 1
ATOM 558 O O . LEU A 1 78 ? 7.655 12.912 -5.291 1.00 92.31 78 LEU A O 1
ATOM 562 N N . ALA A 1 79 ? 7.304 13.608 -3.206 1.00 90.50 79 ALA A N 1
ATOM 563 C CA . ALA A 1 79 ? 7.065 15.008 -3.586 1.00 90.50 79 ALA A CA 1
ATOM 564 C C . ALA A 1 79 ? 8.255 15.689 -4.296 1.00 90.50 79 ALA A C 1
ATOM 566 O O . ALA A 1 79 ? 8.084 16.674 -5.016 1.00 90.50 79 ALA A O 1
ATOM 567 N N . LYS A 1 80 ? 9.474 15.177 -4.091 1.00 87.56 80 LYS A N 1
ATOM 568 C CA . LYS A 1 80 ? 10.708 15.719 -4.689 1.00 87.56 80 LYS A CA 1
ATOM 569 C C . LYS A 1 80 ? 11.065 15.078 -6.029 1.00 87.56 80 LYS A C 1
ATOM 571 O O . LYS A 1 80 ? 12.036 15.490 -6.655 1.00 87.56 80 LYS A O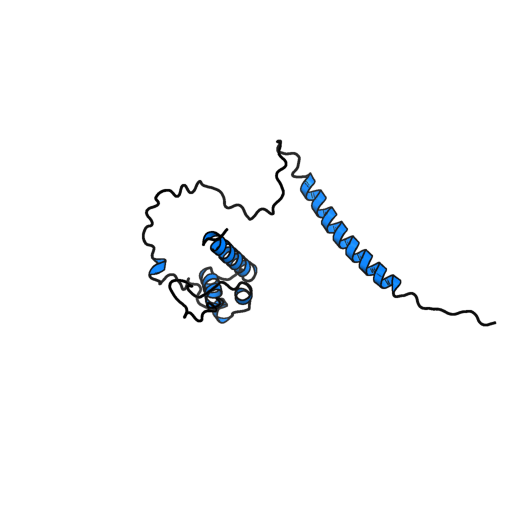 1
ATOM 576 N N . ARG A 1 81 ? 10.312 14.065 -6.454 1.00 84.25 81 ARG A N 1
ATOM 577 C CA . ARG A 1 81 ? 10.580 13.340 -7.690 1.00 84.25 81 ARG A CA 1
ATOM 578 C C . ARG A 1 81 ? 10.229 14.188 -8.922 1.00 84.25 81 ARG A C 1
ATOM 580 O O . ARG A 1 81 ? 9.202 14.870 -8.882 1.00 84.25 81 ARG A O 1
ATOM 587 N N . PRO A 1 82 ? 11.032 14.141 -10.003 1.00 83.12 82 PRO A N 1
ATOM 588 C CA . PRO A 1 82 ? 10.731 14.851 -11.247 1.00 83.12 82 PRO A CA 1
ATOM 589 C C . PRO A 1 82 ? 9.354 14.496 -11.816 1.00 83.12 82 PRO A C 1
ATOM 591 O O . PRO A 1 82 ? 8.633 15.372 -12.275 1.00 83.12 82 PRO A O 1
ATOM 594 N N . GLU A 1 83 ? 8.952 13.229 -11.711 1.00 81.00 83 GLU A N 1
ATOM 595 C CA . GLU A 1 83 ? 7.679 12.730 -12.240 1.00 81.00 83 GLU A CA 1
ATOM 596 C C . GLU A 1 83 ? 6.466 13.296 -11.482 1.00 81.00 83 GLU A C 1
ATOM 598 O O . GLU A 1 83 ? 5.375 13.393 -12.032 1.00 81.00 83 GLU A O 1
ATOM 603 N N . SER A 1 84 ? 6.655 13.736 -10.234 1.00 79.69 84 SER A N 1
ATOM 604 C CA . SER A 1 84 ? 5.607 14.360 -9.416 1.00 79.69 84 SER A CA 1
ATOM 605 C C . SER A 1 84 ? 5.365 15.832 -9.763 1.00 79.69 84 SER A C 1
ATOM 607 O O . SER A 1 84 ? 4.498 16.460 -9.160 1.00 79.69 84 SER A O 1
ATOM 609 N N . LYS A 1 85 ? 6.157 16.421 -10.670 1.00 78.19 85 LYS A N 1
ATOM 610 C CA . LYS A 1 85 ? 6.045 17.841 -11.033 1.00 78.19 85 LYS A CA 1
ATOM 611 C C . LYS A 1 85 ? 4.964 18.134 -12.068 1.00 78.19 85 LYS A C 1
ATOM 613 O O . LYS A 1 85 ? 4.636 19.305 -12.209 1.00 78.19 85 LYS A O 1
ATOM 618 N N . GLY A 1 86 ? 4.389 17.099 -12.686 1.00 62.72 86 GLY A N 1
ATOM 619 C CA . GLY A 1 86 ? 3.338 17.209 -13.695 1.00 62.72 86 GLY A CA 1
ATOM 620 C C . GLY A 1 86 ? 3.820 17.905 -14.971 1.00 62.72 86 GLY A C 1
ATOM 621 O O . GLY A 1 86 ? 4.343 19.015 -14.943 1.00 62.72 86 GLY A O 1
ATOM 622 N N . THR A 1 87 ? 3.616 17.277 -16.120 1.00 60.06 87 THR A N 1
ATOM 623 C CA . THR A 1 87 ? 3.429 18.027 -17.368 1.00 60.06 87 THR A CA 1
ATOM 624 C C . THR A 1 87 ? 1.952 18.423 -17.421 1.00 60.06 87 THR A C 1
ATOM 626 O O . THR A 1 87 ? 1.124 17.587 -17.056 1.00 60.06 87 THR A O 1
ATOM 629 N N . PRO A 1 88 ? 1.580 19.649 -17.836 1.00 52.78 88 PRO A N 1
ATOM 630 C CA . PRO A 1 88 ? 0.179 19.965 -18.089 1.00 52.78 88 PRO A CA 1
ATOM 631 C C . PRO A 1 88 ? -0.355 18.960 -19.112 1.00 52.78 88 PRO A C 1
ATOM 633 O O . PRO A 1 88 ? 0.112 18.928 -20.252 1.00 52.78 88 PRO A O 1
ATOM 636 N N . HIS A 1 89 ? -1.273 18.096 -18.690 1.00 57.16 89 HIS A N 1
ATOM 637 C CA . HIS A 1 89 ? -2.089 17.342 -19.623 1.00 57.16 89 HIS A CA 1
ATOM 638 C C . HIS A 1 89 ? -3.092 18.349 -20.178 1.00 57.16 89 HIS A C 1
ATOM 640 O O . HIS A 1 89 ? -3.823 18.977 -19.419 1.00 57.16 89 HIS A O 1
ATOM 646 N N . ILE A 1 90 ? -3.023 18.606 -21.481 1.00 49.34 90 ILE A N 1
ATOM 647 C CA . ILE A 1 90 ? -4.057 19.368 -22.172 1.00 49.34 90 ILE A CA 1
ATOM 648 C C . ILE A 1 90 ? -5.224 18.392 -22.262 1.00 49.34 90 ILE A C 1
ATOM 650 O O . ILE A 1 90 ? -5.117 17.375 -22.947 1.00 49.34 90 ILE A O 1
ATOM 654 N N . ASP A 1 91 ? -6.257 18.633 -21.466 1.00 54.06 91 ASP A N 1
ATOM 655 C CA . ASP A 1 91 ? -7.462 17.818 -21.445 1.00 54.06 91 ASP A CA 1
ATOM 656 C C . ASP A 1 91 ? -8.186 17.980 -22.791 1.00 54.06 91 ASP A C 1
ATOM 658 O O . ASP A 1 91 ? -8.949 18.922 -22.991 1.00 54.06 91 ASP A O 1
ATOM 662 N N . GLU A 1 92 ? -7.936 17.085 -23.744 1.00 53.06 92 GLU A N 1
ATOM 663 C CA . GLU A 1 92 ? -8.910 16.821 -24.801 1.00 53.06 92 GLU A CA 1
ATOM 664 C C . GLU A 1 92 ? -9.910 15.808 -24.226 1.00 53.06 92 GLU A C 1
ATOM 666 O O . GLU A 1 92 ? -9.616 14.623 -24.079 1.00 53.06 92 GLU A O 1
ATOM 671 N N . ASP A 1 93 ? -11.065 16.340 -23.817 1.00 53.19 93 ASP A N 1
ATOM 672 C CA . ASP A 1 93 ? -12.275 15.637 -23.382 1.00 53.19 93 ASP A CA 1
ATOM 673 C C . ASP A 1 93 ? -12.129 14.689 -22.179 1.00 53.19 93 ASP A C 1
ATOM 675 O O . ASP A 1 93 ? -12.311 13.475 -22.25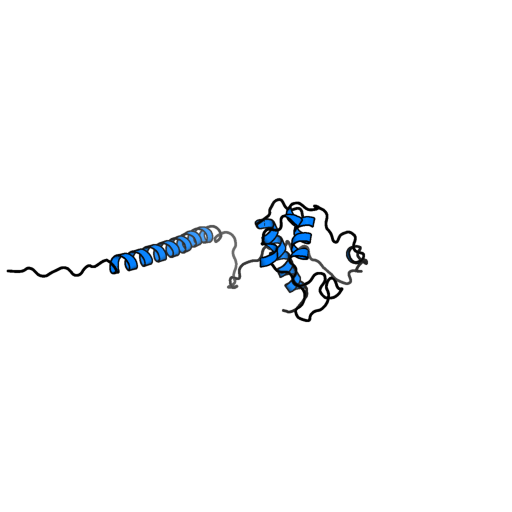8 1.00 53.19 93 ASP A O 1
ATOM 679 N N . SER A 1 94 ? -11.912 15.267 -20.998 1.00 52.28 94 SER A N 1
ATOM 680 C CA . SER A 1 94 ? -12.455 14.696 -19.761 1.00 52.28 94 SER A CA 1
ATOM 681 C C . SER A 1 94 ? -13.575 15.601 -19.262 1.00 52.28 94 SER A C 1
ATOM 683 O O . SER A 1 94 ? -13.365 16.446 -18.395 1.00 52.28 94 SER A O 1
ATOM 685 N N . ASP A 1 95 ? -14.778 15.423 -19.818 1.00 46.47 95 ASP A N 1
ATOM 686 C CA . ASP A 1 95 ? -16.015 15.826 -19.144 1.00 46.47 95 ASP A CA 1
ATOM 687 C C . ASP A 1 95 ? -16.134 14.961 -17.882 1.00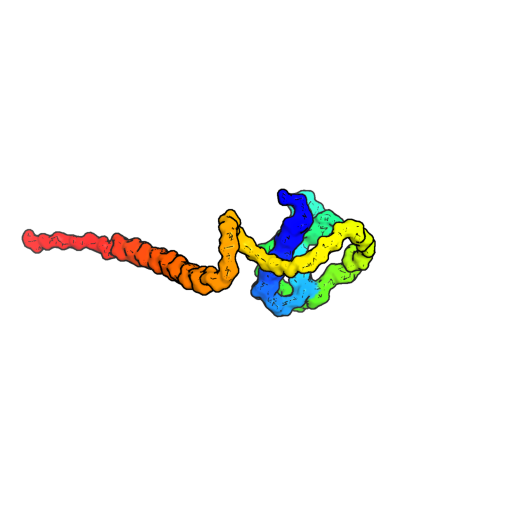 46.47 95 ASP A C 1
ATOM 689 O O . ASP A 1 95 ? -16.741 13.892 -17.855 1.00 46.47 95 ASP A O 1
ATOM 693 N N . ALA A 1 96 ? -15.432 15.380 -16.833 1.00 52.69 96 ALA A N 1
ATOM 694 C CA . ALA A 1 96 ? -15.697 14.937 -15.484 1.00 52.69 96 ALA A CA 1
ATOM 695 C C . ALA A 1 96 ? -17.003 15.615 -15.071 1.00 52.69 96 ALA A C 1
ATOM 697 O O . ALA A 1 96 ? -17.001 16.641 -14.393 1.00 52.69 96 ALA A O 1
ATOM 698 N N . THR A 1 97 ? -18.128 15.066 -15.533 1.00 45.47 97 THR A N 1
ATOM 699 C CA . THR A 1 97 ? -19.422 15.403 -14.961 1.00 45.47 97 THR A CA 1
ATOM 700 C C . THR A 1 97 ? -19.311 15.175 -13.453 1.00 45.47 97 THR A C 1
ATOM 702 O O . THR A 1 97 ? -18.831 14.127 -13.016 1.00 45.47 97 THR A O 1
ATOM 705 N N . ASP A 1 98 ? -19.701 16.188 -12.686 1.00 47.94 98 ASP A N 1
ATOM 706 C CA . ASP A 1 98 ? -19.636 16.322 -11.228 1.00 47.94 98 ASP A CA 1
ATOM 707 C C . ASP A 1 98 ? -20.436 15.198 -10.527 1.00 47.94 98 ASP A C 1
ATOM 709 O O . ASP A 1 98 ? -21.540 15.390 -10.016 1.00 47.94 98 ASP A O 1
ATOM 713 N N . GLN A 1 99 ? -19.928 13.965 -10.585 1.00 42.94 99 GLN A N 1
ATOM 714 C CA . GLN A 1 99 ? -20.564 12.795 -10.000 1.00 42.94 99 GLN A CA 1
ATOM 715 C C . GLN A 1 99 ? -19.973 12.591 -8.599 1.00 42.94 99 GLN A C 1
ATOM 717 O O . GLN A 1 99 ? -18.769 12.341 -8.469 1.00 42.94 99 GLN A O 1
ATOM 722 N N . PRO A 1 100 ? -20.775 12.701 -7.523 1.00 44.84 100 PRO A N 1
ATOM 723 C CA . PRO A 1 100 ? -20.289 12.425 -6.182 1.00 44.84 100 PRO A CA 1
ATOM 724 C C . PRO A 1 100 ? -19.769 10.987 -6.131 1.00 44.84 100 PRO A C 1
ATOM 726 O O . PRO A 1 100 ? -20.448 10.058 -6.563 1.00 44.84 100 PRO A O 1
ATOM 729 N N . SER A 1 101 ? -18.553 10.817 -5.610 1.00 44.00 101 SER A N 1
ATOM 730 C CA . SER A 1 101 ? -17.933 9.510 -5.384 1.00 44.00 101 SER A CA 1
ATOM 731 C C . SER A 1 101 ? -18.861 8.647 -4.527 1.00 44.00 101 SER A C 1
ATOM 733 O O . SER A 1 101 ? -18.960 8.833 -3.312 1.00 44.00 101 SER A O 1
ATOM 735 N N . VAL A 1 102 ? -19.588 7.733 -5.169 1.00 45.44 102 VAL A N 1
ATOM 736 C CA . VAL A 1 102 ? -20.401 6.739 -4.478 1.00 45.44 102 VAL A CA 1
ATOM 737 C C . VAL A 1 102 ? -19.459 5.729 -3.829 1.00 45.44 102 VAL A C 1
ATOM 739 O O . VAL A 1 102 ? -18.605 5.123 -4.479 1.00 45.44 102 VAL A O 1
ATOM 742 N N . ALA A 1 103 ? -19.590 5.564 -2.512 1.00 49.16 103 ALA A N 1
ATOM 743 C CA . ALA A 1 103 ? -19.021 4.419 -1.812 1.00 49.16 103 ALA A CA 1
ATOM 744 C C . ALA A 1 103 ? -19.507 3.125 -2.501 1.00 49.16 103 ALA A C 1
ATOM 746 O O . ALA A 1 103 ? -20.638 3.103 -2.986 1.00 49.16 103 ALA A O 1
ATOM 747 N N . PRO A 1 104 ? -18.691 2.058 -2.578 1.00 41.38 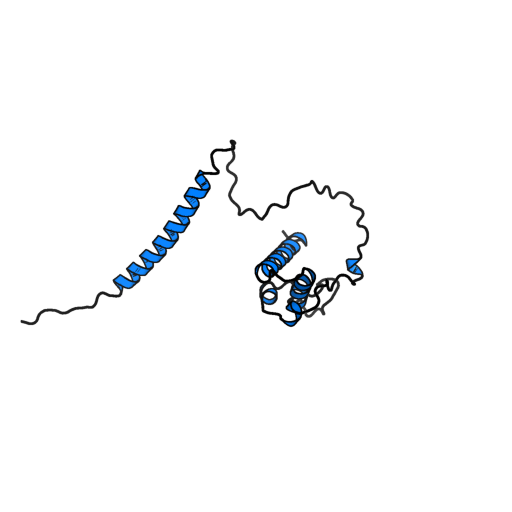104 PRO A N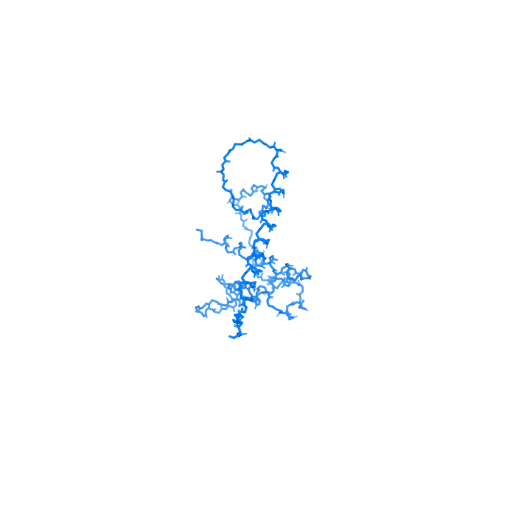 1
ATOM 748 C CA . PRO A 1 104 ? -19.022 0.892 -3.387 1.00 41.38 104 PRO A CA 1
ATOM 749 C C . PRO A 1 104 ? -20.325 0.258 -2.898 1.00 41.38 104 PRO A C 1
ATOM 751 O O . PRO A 1 104 ? -20.416 -0.225 -1.767 1.00 41.38 104 PRO A O 1
ATOM 754 N N . GLU A 1 105 ? -21.329 0.275 -3.767 1.00 38.59 105 GLU A N 1
ATOM 755 C CA . GLU A 1 105 ? -22.632 -0.332 -3.540 1.00 38.59 105 GLU A CA 1
ATOM 756 C C . GLU A 1 105 ? -22.514 -1.849 -3.743 1.00 38.59 105 GLU A C 1
ATOM 758 O O . GLU A 1 105 ? -22.030 -2.332 -4.771 1.00 38.59 105 GLU A O 1
ATOM 763 N N . ALA A 1 106 ? -22.906 -2.624 -2.733 1.00 40.59 106 ALA A N 1
ATOM 764 C CA . ALA A 1 106 ? -22.988 -4.072 -2.845 1.00 40.59 106 ALA A CA 1
ATOM 765 C C . ALA A 1 106 ? -24.138 -4.429 -3.799 1.00 40.59 106 ALA A C 1
ATOM 767 O O . ALA A 1 106 ? -25.284 -4.065 -3.552 1.00 40.59 106 ALA A O 1
ATOM 768 N N . ALA A 1 107 ? -23.818 -5.137 -4.884 1.00 45.91 107 ALA A N 1
ATOM 769 C CA . ALA A 1 107 ? -24.748 -5.486 -5.951 1.00 45.91 107 ALA A CA 1
ATOM 770 C C . ALA A 1 107 ? -26.083 -6.046 -5.425 1.00 45.91 107 ALA A C 1
ATOM 772 O O . ALA A 1 107 ? -26.117 -7.063 -4.730 1.00 45.91 107 ALA A O 1
ATOM 773 N N . SER A 1 108 ? -27.192 -5.418 -5.811 1.00 34.53 108 SER A N 1
ATOM 774 C CA . SER A 1 108 ? -28.527 -6.012 -5.754 1.00 34.53 108 SER A CA 1
ATOM 775 C C . SER A 1 108 ? -29.277 -5.654 -7.032 1.00 34.53 108 SER A C 1
ATOM 777 O O . SER A 1 108 ? -29.258 -4.514 -7.486 1.00 34.53 108 SER A O 1
ATOM 779 N N . GLY A 1 109 ? -29.823 -6.687 -7.674 1.00 35.19 109 GLY A N 1
ATOM 780 C CA . GLY A 1 109 ? -30.350 -6.647 -9.032 1.00 35.19 109 GLY A CA 1
ATOM 781 C C . GLY A 1 109 ? -31.496 -5.658 -9.227 1.00 35.19 109 GLY A C 1
ATOM 782 O O . GLY A 1 109 ? -32.386 -5.529 -8.391 1.00 35.19 109 GLY A O 1
ATOM 783 N N . SER A 1 110 ? -31.472 -5.011 -10.388 1.00 33.69 110 SER A N 1
ATOM 784 C CA . SER A 1 110 ? -32.558 -4.191 -10.914 1.00 33.69 110 SER A CA 1
ATOM 785 C C . SER A 1 110 ? -33.769 -5.067 -11.261 1.00 33.69 110 SER A C 1
ATOM 787 O O . SER A 1 110 ? -33.735 -5.854 -12.207 1.00 33.69 110 SER A O 1
ATOM 789 N N . GLY A 1 111 ? -34.838 -4.925 -10.479 1.00 31.00 111 GLY A N 1
ATOM 790 C CA . GLY A 1 111 ? -36.219 -5.158 -10.892 1.00 31.00 111 GLY A CA 1
ATOM 791 C C . GLY A 1 111 ? -36.940 -3.824 -10.740 1.00 31.00 111 GLY A C 1
ATOM 792 O O . GLY A 1 111 ? -37.000 -3.292 -9.636 1.00 31.00 111 GLY A O 1
ATOM 793 N N . GLY A 1 112 ? -37.352 -3.240 -11.864 1.00 34.34 112 GLY A N 1
ATOM 794 C CA . GLY A 1 112 ? -37.728 -1.834 -11.966 1.00 34.34 112 GLY A CA 1
ATOM 795 C C . GLY A 1 112 ? -39.065 -1.448 -11.336 1.00 34.34 112 GLY A C 1
ATOM 796 O O . GLY A 1 112 ? -39.883 -2.293 -10.984 1.00 34.34 112 GLY A O 1
ATOM 797 N N . GLY A 1 113 ? -39.283 -0.132 -11.319 1.00 33.78 113 GLY A N 1
ATOM 798 C CA . GLY A 1 113 ? -40.589 0.493 -11.131 1.00 33.78 113 GLY A CA 1
ATOM 799 C C . GLY A 1 113 ? -40.734 1.235 -9.809 1.00 33.78 113 GLY A C 1
ATOM 800 O O . GLY A 1 113 ? -41.067 0.628 -8.802 1.00 33.78 113 GLY A O 1
ATOM 801 N N . SER A 1 114 ? -40.472 2.542 -9.878 1.00 48.28 114 SER A N 1
ATOM 802 C CA . SER A 1 114 ? -41.196 3.649 -9.238 1.00 48.28 114 SER A CA 1
ATOM 803 C C . SER A 1 114 ? -41.950 3.368 -7.931 1.00 48.28 114 SER A C 1
ATOM 805 O O . SER A 1 114 ? -42.971 2.693 -7.921 1.00 48.28 114 SER A O 1
ATOM 807 N N . ASP A 1 115 ? -41.477 3.950 -6.830 1.00 43.38 115 ASP A N 1
ATOM 808 C CA . ASP A 1 115 ? -42.094 5.128 -6.199 1.00 43.38 115 ASP A CA 1
ATOM 809 C C . ASP A 1 115 ? -41.524 5.291 -4.780 1.00 43.38 115 ASP A C 1
ATOM 811 O O . ASP A 1 115 ? -41.706 4.471 -3.875 1.00 43.38 115 ASP A O 1
ATOM 815 N N . ASP A 1 116 ? -40.752 6.366 -4.647 1.00 52.59 116 ASP A N 1
ATOM 816 C CA . ASP A 1 116 ? -40.012 6.821 -3.480 1.00 52.59 116 ASP A CA 1
ATOM 817 C C . ASP A 1 116 ? -40.864 6.892 -2.203 1.00 52.59 116 ASP A C 1
ATOM 819 O O . ASP A 1 116 ? -42.037 7.261 -2.223 1.00 52.59 116 ASP A O 1
ATOM 823 N N . THR A 1 117 ? -40.206 6.695 -1.056 1.00 46.91 117 THR A N 1
ATOM 824 C CA . THR A 1 117 ? -40.638 7.083 0.311 1.00 46.91 117 THR A CA 1
ATOM 825 C C . THR A 1 117 ? -41.182 5.965 1.223 1.00 46.91 117 THR A C 1
ATOM 827 O O . THR A 1 117 ? -41.086 6.095 2.441 1.00 46.91 117 THR A O 1
ATOM 830 N N . GLY A 1 118 ? -41.646 4.813 0.720 1.00 41.41 118 GLY A N 1
ATOM 831 C CA . GLY A 1 118 ? -42.198 3.740 1.582 1.00 41.41 118 GLY A CA 1
ATOM 832 C C . GLY A 1 118 ? -41.199 2.701 2.128 1.00 41.41 118 GLY A C 1
ATOM 833 O O . GLY A 1 118 ? -41.434 2.091 3.173 1.00 41.41 118 GLY A O 1
ATOM 834 N N . GLN A 1 119 ? -40.077 2.468 1.441 1.00 38.78 119 GLN A N 1
ATOM 835 C CA . GLN A 1 119 ? -39.264 1.254 1.642 1.00 38.78 119 GLN A CA 1
ATOM 836 C C . GLN A 1 119 ? -38.085 1.382 2.617 1.00 38.78 119 GLN A C 1
ATOM 838 O O . GLN A 1 119 ? -37.543 0.366 3.058 1.00 38.78 119 GLN A O 1
ATOM 843 N N . VAL A 1 120 ? -37.708 2.599 3.018 1.00 43.16 120 VAL A N 1
ATOM 844 C CA . VAL A 1 120 ? -36.511 2.812 3.855 1.00 43.16 120 VAL A CA 1
ATOM 845 C C . VAL A 1 120 ? -36.709 2.278 5.284 1.00 43.16 120 VAL A C 1
ATOM 847 O O . VAL A 1 120 ? -35.769 1.792 5.909 1.00 43.16 120 VAL A O 1
ATOM 850 N N . ILE A 1 121 ? -37.950 2.282 5.787 1.00 43.09 121 ILE A N 1
ATOM 851 C CA . ILE A 1 121 ? -38.277 1.827 7.150 1.00 43.09 121 ILE A CA 1
ATOM 852 C C . ILE A 1 121 ? -38.380 0.289 7.222 1.00 43.09 121 ILE A C 1
ATOM 854 O O . ILE A 1 121 ? -38.008 -0.315 8.229 1.00 43.09 121 ILE A O 1
ATOM 858 N N . ALA A 1 122 ? -38.804 -0.377 6.142 1.00 41.22 122 ALA A N 1
ATOM 859 C CA . ALA A 1 122 ? -38.934 -1.837 6.108 1.00 41.22 122 ALA A CA 1
ATOM 860 C C . ALA A 1 122 ? -37.575 -2.564 6.004 1.00 41.22 122 ALA A C 1
ATOM 862 O O . ALA A 1 122 ? -37.409 -3.652 6.563 1.00 41.22 122 ALA A O 1
ATOM 863 N N . ALA A 1 123 ? -36.578 -1.956 5.349 1.00 44.59 123 ALA A N 1
ATOM 864 C CA . ALA A 1 123 ? -35.263 -2.568 5.132 1.00 44.59 123 ALA A CA 1
ATOM 865 C C . ALA A 1 123 ? -34.417 -2.689 6.419 1.00 44.59 123 ALA A C 1
ATOM 867 O O . ALA A 1 123 ? -33.691 -3.670 6.597 1.00 44.59 123 ALA A O 1
ATOM 868 N N . VAL A 1 124 ? -34.555 -1.746 7.360 1.00 44.94 124 VAL A N 1
ATOM 869 C CA . VAL A 1 124 ? -33.815 -1.770 8.639 1.00 44.94 124 VAL A CA 1
ATOM 870 C C . VAL A 1 124 ? -34.351 -2.860 9.579 1.00 44.94 124 VAL A C 1
ATOM 872 O O . VAL A 1 124 ? -33.578 -3.518 10.276 1.00 44.94 124 VAL A O 1
ATOM 875 N N . ALA A 1 125 ? -35.663 -3.118 9.558 1.00 41.12 125 ALA A N 1
ATOM 876 C CA . ALA A 1 125 ? -36.290 -4.134 10.404 1.00 41.12 125 ALA A CA 1
ATOM 877 C C . ALA A 1 125 ? -35.974 -5.574 9.948 1.00 41.12 125 ALA A C 1
ATOM 879 O O . ALA A 1 125 ? -35.774 -6.456 10.783 1.00 41.12 125 ALA A O 1
ATOM 880 N N . ALA A 1 126 ? -35.863 -5.822 8.638 1.00 43.69 126 ALA A N 1
ATOM 881 C CA . ALA A 1 126 ? -35.584 -7.160 8.108 1.00 43.69 126 ALA A CA 1
ATOM 882 C C . ALA A 1 126 ? -34.124 -7.610 8.335 1.00 43.69 126 ALA A C 1
ATOM 884 O O . ALA A 1 126 ? -33.876 -8.778 8.647 1.00 43.69 126 ALA A O 1
ATOM 885 N N . GLY A 1 127 ? -33.154 -6.691 8.253 1.00 40.75 127 GLY A N 1
ATOM 886 C CA . GLY A 1 127 ? -31.727 -7.003 8.432 1.00 40.75 127 GLY A CA 1
ATOM 887 C C . GLY A 1 127 ? -31.365 -7.474 9.847 1.00 40.75 127 GLY A C 1
ATOM 888 O O . GLY A 1 127 ? -30.580 -8.413 10.013 1.00 40.75 127 GLY A O 1
ATOM 889 N N . ALA A 1 128 ? -31.993 -6.893 10.874 1.00 49.56 128 ALA A N 1
ATOM 890 C CA . ALA A 1 128 ? -31.797 -7.304 12.266 1.00 49.56 128 ALA A CA 1
ATOM 891 C C . ALA A 1 128 ? -32.345 -8.717 12.547 1.00 49.56 128 ALA A C 1
ATOM 893 O O . ALA A 1 128 ? -31.749 -9.479 13.311 1.00 49.56 128 ALA A O 1
ATOM 894 N N . VAL A 1 129 ? -33.442 -9.105 11.886 1.00 52.50 129 VAL A N 1
ATOM 895 C CA . VAL A 1 129 ? -34.071 -10.424 12.066 1.00 52.50 129 VAL A CA 1
ATOM 896 C C . VAL A 1 129 ? -33.241 -11.534 11.414 1.00 52.50 129 VAL A C 1
ATOM 898 O O . VAL A 1 129 ? -33.075 -12.598 12.009 1.00 52.50 129 VAL A O 1
ATOM 901 N N . VAL A 1 130 ? -32.641 -11.292 10.244 1.00 53.78 130 VAL A N 1
ATOM 902 C CA . VAL A 1 130 ? -31.822 -12.297 9.534 1.00 53.78 130 VAL A CA 1
ATOM 903 C C . VAL A 1 130 ? -30.466 -12.527 10.223 1.00 53.78 130 VAL A C 1
ATOM 905 O O . VAL A 1 130 ? -30.021 -13.673 10.371 1.00 53.78 130 VAL A O 1
ATOM 908 N N . LEU A 1 131 ? -29.826 -11.468 10.733 1.00 53.34 131 LEU A N 1
ATOM 909 C CA . LEU A 1 131 ? -28.604 -11.593 11.542 1.00 53.34 131 LEU A CA 1
ATOM 910 C C . LEU A 1 131 ? -28.884 -12.238 12.910 1.00 53.34 131 LEU A C 1
ATOM 912 O O . LEU A 1 131 ? -28.131 -13.107 13.350 1.00 53.34 131 LEU A O 1
ATOM 916 N N . GLY A 1 132 ? -30.004 -11.899 13.554 1.00 52.41 132 GLY A N 1
ATOM 917 C CA . GLY A 1 132 ? -30.431 -12.545 14.799 1.00 52.41 132 GLY A CA 1
ATOM 918 C C . GLY A 1 132 ? -30.743 -14.037 14.627 1.00 52.41 132 GLY A C 1
ATOM 919 O O . GLY A 1 132 ? -30.286 -14.865 15.420 1.00 52.41 132 GLY A O 1
ATOM 920 N N . ALA A 1 133 ? -31.464 -14.408 13.564 1.00 56.62 133 ALA A N 1
ATOM 921 C CA . ALA A 1 133 ? -31.854 -15.791 13.294 1.00 56.62 133 ALA A CA 1
ATOM 922 C C . ALA A 1 133 ? -30.656 -16.690 12.941 1.00 56.62 133 ALA A C 1
ATOM 924 O O . ALA A 1 133 ? -30.591 -17.832 13.400 1.00 56.62 133 ALA A O 1
ATOM 925 N N . SER A 1 134 ? -29.677 -16.181 12.187 1.00 54.47 134 SER A N 1
ATOM 926 C CA . SER A 1 134 ? -28.472 -16.940 11.820 1.00 54.47 134 SER A CA 1
ATOM 927 C C . SER A 1 134 ? -27.571 -17.231 13.027 1.00 54.47 134 SER A C 1
ATOM 929 O O . SER A 1 134 ? -27.133 -18.371 13.212 1.00 54.47 134 SER A O 1
ATOM 931 N N . VAL A 1 135 ? -27.365 -16.256 13.917 1.00 66.12 135 VAL A N 1
ATOM 932 C CA . VAL A 1 135 ? -26.604 -16.461 15.161 1.00 66.12 135 VAL A CA 1
ATOM 933 C C . VAL A 1 135 ? -27.342 -17.419 16.104 1.00 66.12 135 VAL A C 1
ATOM 935 O O . VAL A 1 135 ? -26.735 -18.358 16.630 1.00 66.12 135 VAL A O 1
ATOM 938 N N . ALA A 1 136 ? -28.659 -17.258 16.274 1.00 62.28 136 ALA A N 1
ATOM 939 C CA . ALA A 1 136 ? -29.465 -18.145 17.114 1.00 62.28 136 ALA A CA 1
ATOM 940 C C . ALA A 1 136 ? -29.481 -19.597 16.595 1.00 62.28 136 ALA A C 1
ATOM 942 O O . ALA A 1 136 ? -29.341 -20.541 17.383 1.00 62.28 136 ALA A O 1
ATOM 943 N N . ALA A 1 137 ? -29.576 -19.800 15.277 1.00 66.81 137 ALA A N 1
ATOM 944 C CA . ALA A 1 137 ? -29.534 -21.123 14.657 1.00 66.81 137 ALA A CA 1
ATOM 945 C C . ALA A 1 137 ? -28.174 -21.815 14.862 1.00 66.81 137 ALA A C 1
ATOM 947 O O . ALA A 1 137 ? -28.121 -22.984 15.252 1.00 66.81 137 ALA A O 1
ATOM 948 N N . VAL A 1 138 ? -27.058 -21.097 14.689 1.00 66.50 138 VAL A N 1
ATOM 949 C CA . VAL A 1 138 ? -25.711 -21.663 14.889 1.00 66.50 138 VAL A CA 1
ATOM 950 C C . VAL A 1 138 ? -25.460 -22.013 16.360 1.00 66.50 138 VAL A C 1
ATOM 952 O O . VAL A 1 138 ? -24.901 -23.074 16.659 1.00 66.50 138 VAL A O 1
ATOM 955 N N . VAL A 1 139 ? -25.902 -21.172 17.300 1.00 68.00 139 VAL A N 1
ATOM 956 C CA . VAL A 1 139 ? -25.736 -21.423 18.742 1.00 68.00 139 VAL A CA 1
ATOM 957 C C . VAL A 1 139 ? -26.593 -22.607 19.206 1.00 68.00 139 VAL A C 1
ATOM 959 O O . VAL A 1 139 ? -26.097 -23.474 19.932 1.00 68.00 139 VAL A O 1
ATOM 962 N N . THR A 1 140 ? -27.848 -22.703 18.761 1.00 64.50 140 THR A N 1
ATOM 963 C CA . THR A 1 140 ? -28.737 -23.822 19.124 1.00 64.50 140 THR A CA 1
ATOM 964 C C . THR A 1 140 ? -28.297 -25.143 18.486 1.00 64.50 140 THR A C 1
ATOM 966 O O . THR A 1 140 ? -28.285 -26.168 19.172 1.00 64.50 140 THR A O 1
ATOM 969 N N . ALA A 1 141 ? -27.824 -25.135 17.235 1.00 63.56 141 ALA A N 1
ATOM 970 C CA . ALA A 1 141 ? -27.270 -26.322 16.581 1.00 63.56 141 ALA A CA 1
ATOM 971 C C . ALA A 1 141 ? -25.992 -26.834 17.274 1.00 63.56 141 ALA A C 1
ATOM 973 O O . ALA A 1 141 ? -25.833 -28.041 17.473 1.00 63.56 141 ALA A O 1
ATOM 974 N N . ARG A 1 142 ? -25.097 -25.934 17.715 1.00 60.50 142 ARG A N 1
ATOM 975 C CA . ARG A 1 142 ? -23.888 -26.308 18.477 1.00 60.50 142 ARG A CA 1
ATOM 976 C C . ARG A 1 142 ? -24.217 -26.863 19.866 1.00 60.50 142 ARG A C 1
ATOM 978 O O . ARG A 1 142 ? -23.568 -27.814 20.297 1.00 60.50 142 ARG A O 1
ATOM 985 N N . ARG A 1 143 ? -25.235 -26.326 20.554 1.00 57.09 143 ARG A N 1
ATOM 986 C CA . ARG A 1 143 ? -25.688 -26.843 21.862 1.00 57.09 143 ARG A CA 1
ATOM 987 C C . ARG A 1 143 ? -26.335 -28.225 21.751 1.00 57.09 143 ARG A C 1
ATOM 989 O O . ARG A 1 143 ? -26.013 -29.092 22.555 1.00 57.09 143 ARG A O 1
ATOM 996 N N . ARG A 1 144 ? -27.161 -28.473 20.727 1.00 56.44 144 ARG A N 1
ATOM 997 C CA . ARG A 1 144 ? -27.778 -29.796 20.492 1.00 56.44 144 ARG A CA 1
ATOM 998 C C . ARG A 1 144 ? -26.744 -30.876 20.166 1.00 56.44 144 ARG A C 1
ATOM 1000 O O . ARG A 1 144 ? -26.842 -31.975 20.698 1.00 56.44 144 ARG A O 1
ATOM 1007 N N . LYS A 1 145 ? -25.705 -30.554 19.381 1.00 53.06 145 LYS A N 1
ATOM 1008 C CA . LYS A 1 145 ? -24.589 -31.484 19.115 1.00 53.06 145 LYS A CA 1
ATOM 1009 C C . LYS A 1 145 ? -23.756 -31.800 20.364 1.00 53.06 145 LYS A C 1
ATOM 1011 O O . LYS A 1 145 ? -23.259 -32.911 20.484 1.00 53.06 145 LYS A O 1
ATOM 1016 N N . ARG A 1 146 ? -23.632 -30.857 21.307 1.00 52.34 146 ARG A N 1
ATOM 1017 C CA . ARG A 1 146 ? -22.967 -31.091 22.603 1.00 52.34 146 ARG A CA 1
ATOM 1018 C C . ARG A 1 146 ? -23.836 -31.875 23.594 1.00 52.34 146 ARG A C 1
ATOM 1020 O O . ARG A 1 146 ? -23.290 -32.650 24.363 1.00 52.34 146 ARG A O 1
ATOM 1027 N N . ALA A 1 147 ? -25.160 -31.722 23.544 1.00 55.47 147 ALA A N 1
ATOM 1028 C CA . ALA A 1 147 ? -26.093 -32.493 24.371 1.00 55.47 147 ALA A CA 1
ATOM 1029 C C . ALA A 1 147 ? -26.274 -33.944 23.879 1.00 55.47 147 ALA A C 1
ATOM 1031 O O . ALA A 1 147 ? -26.399 -34.852 24.690 1.00 55.47 147 ALA A O 1
ATOM 1032 N N . ALA A 1 148 ? -26.219 -34.184 22.563 1.00 53.56 148 ALA A N 1
ATOM 1033 C CA . ALA A 1 148 ? -26.296 -35.531 21.984 1.00 53.56 148 ALA A CA 1
ATOM 1034 C C . ALA A 1 148 ? -25.024 -36.377 22.205 1.00 53.56 148 ALA A C 1
ATOM 1036 O O . ALA A 1 148 ? -25.070 -37.594 22.073 1.00 53.56 148 ALA A O 1
ATOM 1037 N N . ALA A 1 149 ? -23.901 -35.748 22.567 1.00 54.41 149 ALA A N 1
ATOM 1038 C CA . ALA A 1 149 ? -22.660 -36.429 22.942 1.00 54.41 149 ALA A CA 1
ATOM 1039 C C . ALA A 1 149 ? -22.578 -36.764 24.449 1.00 54.41 149 ALA A C 1
ATOM 1041 O O . ALA A 1 149 ? -21.547 -37.249 24.906 1.00 54.41 149 ALA A O 1
ATOM 1042 N N . ALA A 1 150 ? -23.639 -36.495 25.222 1.00 53.25 150 ALA A N 1
ATOM 1043 C CA . ALA A 1 150 ? -23.680 -36.664 26.676 1.00 53.25 150 ALA A CA 1
ATOM 1044 C C . ALA A 1 150 ? -24.736 -37.686 27.143 1.00 53.25 150 ALA A C 1
ATOM 1046 O O . ALA A 1 150 ? -25.272 -37.550 28.240 1.00 53.25 150 ALA A O 1
ATOM 1047 N N . VAL A 1 151 ? -25.039 -38.710 26.335 1.00 49.78 151 VAL A N 1
ATOM 1048 C CA . VAL A 1 151 ? -25.799 -39.883 26.801 1.00 49.78 151 VAL A CA 1
ATOM 1049 C C . VAL A 1 151 ? -24.800 -40.952 27.266 1.00 49.78 151 VAL A C 1
ATOM 1051 O O . VAL A 1 151 ? -24.184 -41.601 26.420 1.00 49.78 151 VAL A O 1
ATOM 1054 N N . PRO A 1 152 ? -24.581 -41.139 28.580 1.00 62.16 152 PRO A N 1
ATOM 1055 C CA . PRO A 1 152 ? -23.834 -42.287 29.079 1.00 62.16 152 PRO A CA 1
ATOM 1056 C C . PRO A 1 152 ? -24.676 -43.570 28.928 1.00 62.16 152 PRO A C 1
ATOM 1058 O O . PRO A 1 152 ? -25.886 -43.528 29.163 1.00 62.16 152 PRO A O 1
ATOM 1061 N N . PRO A 1 153 ? -24.080 -44.727 28.592 1.00 56.41 153 PRO A N 1
ATOM 1062 C CA . PRO A 1 153 ? -24.756 -46.005 28.752 1.00 56.41 153 PRO A CA 1
ATOM 1063 C C . PRO A 1 153 ? -24.784 -46.363 30.248 1.00 56.41 153 PRO A C 1
ATOM 1065 O O . PRO A 1 153 ? -23.753 -46.661 30.842 1.00 56.41 153 PRO A O 1
ATOM 1068 N N . TYR A 1 154 ? -25.963 -46.324 30.865 1.00 55.91 154 TYR A N 1
ATOM 1069 C CA . TYR A 1 154 ? -26.246 -46.967 32.156 1.00 55.91 154 TYR A CA 1
ATOM 1070 C C . TYR A 1 154 ? -27.312 -48.028 31.846 1.00 55.91 154 TYR A C 1
ATOM 1072 O O . TYR A 1 154 ? -28.312 -47.713 31.210 1.00 55.91 154 TYR A O 1
ATOM 1080 N N . GLY A 1 155 ? -27.110 -49.321 32.083 1.00 53.66 155 GLY A N 1
ATOM 1081 C CA . GLY A 1 155 ? -26.717 -49.933 33.348 1.00 53.66 155 GLY A CA 1
ATOM 1082 C C . GLY A 1 155 ? -27.949 -50.702 33.831 1.00 53.66 155 GLY A C 1
ATOM 1083 O O . GLY A 1 155 ? -28.847 -50.110 34.420 1.00 53.66 155 GLY A O 1
ATOM 1084 N N . GLY A 1 156 ? -28.051 -51.979 33.452 1.00 54.03 156 GLY A N 1
ATOM 1085 C CA . GLY A 1 156 ? -29.202 -52.831 33.769 1.00 54.03 156 GLY A CA 1
ATOM 1086 C C . GLY A 1 156 ? -29.234 -53.233 35.251 1.00 54.03 156 GLY A C 1
ATOM 1087 O O . GLY A 1 156 ? -28.168 -53.378 35.852 1.00 54.03 156 GLY A O 1
ATOM 1088 N N . PRO A 1 157 ? -30.420 -53.409 35.860 1.00 62.50 157 PRO A N 1
ATOM 1089 C CA . PRO A 1 157 ? -30.523 -53.821 37.253 1.00 62.50 157 PRO A CA 1
ATOM 1090 C C . PRO A 1 157 ? -30.190 -55.308 37.408 1.00 62.50 157 PRO A C 1
ATOM 1092 O O . PRO A 1 157 ? -30.801 -56.163 36.771 1.00 62.50 157 PRO A O 1
ATOM 1095 N N . GLY A 1 158 ? -29.229 -55.596 38.286 1.00 51.41 158 GLY A N 1
ATOM 1096 C CA . GLY A 1 158 ? -29.071 -56.913 38.883 1.00 51.41 158 GLY A CA 1
ATOM 1097 C C . GLY A 1 158 ? -30.197 -57.177 39.882 1.00 51.41 158 GLY A C 1
ATOM 1098 O O . GLY A 1 158 ? -30.427 -56.372 40.786 1.00 51.41 158 GLY A O 1
ATOM 1099 N N . GLN A 1 159 ? -30.872 -58.302 39.678 1.00 47.00 159 GLN A N 1
ATOM 1100 C CA . GLN A 1 159 ? -31.497 -59.162 40.680 1.00 47.00 159 GLN A CA 1
ATOM 1101 C C . GLN A 1 159 ? -31.156 -60.595 40.272 1.00 47.00 159 GLN A C 1
ATOM 1103 O O . GLN A 1 159 ? -31.186 -60.856 39.045 1.00 47.00 159 GLN A O 1
#